Protein AF-A0A4Q6CHC9-F1 (afdb_monomer)

Foldseek 3Di:
DPLQKDKDKDAAFDWPDAFQAQFAKKKAWQAAKKWWWAQDPVRDIGTQDMDGHRDMGPNCCNLVVGTHHTIIGTNHITIIIIHGSVSVVVVCVVPDPVVSVVVVVVSVVVVVVSVVVVVVPPPDVVVVVQVVQQDQDSVVRDTDRPDDPPPPDDPDDD

Solvent-accessible surface area (backbone atoms only — not comparable to full-atom values): 9072 Å² total; per-residue (Å²): 127,87,71,41,58,43,84,47,78,40,52,56,70,37,69,80,48,50,50,65,37,85,55,53,40,27,34,36,29,69,36,45,35,33,40,31,32,38,83,38,99,85,74,50,71,44,78,74,51,75,47,38,58,78,37,75,46,49,54,62,16,40,77,67,74,39,47,27,92,38,25,33,31,23,73,31,56,27,36,27,41,38,35,32,51,68,34,49,54,59,61,48,72,77,52,60,75,67,56,56,56,51,53,52,53,51,53,54,48,54,51,53,52,53,50,50,54,60,74,61,66,77,63,50,77,63,55,51,51,53,57,68,51,48,47,70,41,84,89,77,76,44,75,49,80,75,74,78,80,81,73,90,79,80,84,77,88,130

Radius of gyration: 18.93 Å; Cα contacts (8 Å, |Δi|>4): 245; chains: 1; bounding box: 41×60×43 Å

Structure (mmCIF, N/CA/C/O backbone):
data_AF-A0A4Q6CHC9-F1
#
_entry.id   AF-A0A4Q6CHC9-F1
#
loop_
_atom_site.group_PDB
_atom_site.id
_atom_site.type_symbol
_atom_site.label_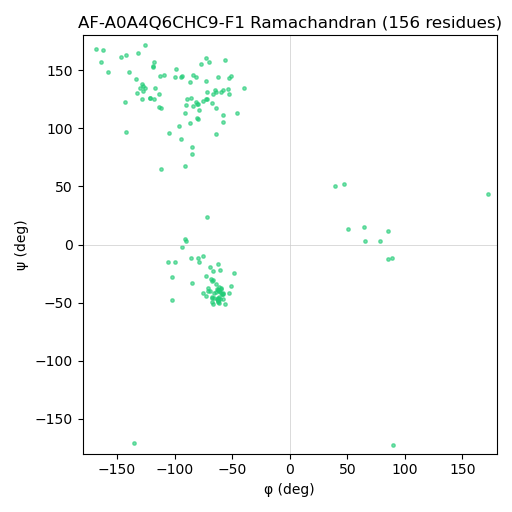atom_id
_atom_site.label_alt_id
_atom_site.label_comp_id
_atom_site.label_asym_id
_atom_site.label_entity_id
_atom_site.label_seq_id
_atom_site.pdbx_PDB_ins_code
_atom_site.Cartn_x
_atom_site.Cartn_y
_atom_site.Cartn_z
_atom_site.occupancy
_atom_site.B_iso_or_equiv
_atom_site.auth_seq_id
_atom_site.auth_comp_id
_atom_site.auth_asym_id
_atom_site.auth_atom_id
_atom_site.pdbx_PDB_model_num
ATOM 1 N N . LYS A 1 1 ? -17.267 13.169 10.136 1.00 43.72 1 LYS A N 1
ATOM 2 C CA . LYS A 1 1 ? -15.836 13.449 9.878 1.00 43.72 1 LYS A CA 1
ATOM 3 C C . LYS A 1 1 ? -15.303 12.239 9.132 1.00 43.72 1 LYS A C 1
ATOM 5 O O . LYS A 1 1 ? -15.496 11.141 9.629 1.00 43.72 1 LYS A O 1
ATOM 10 N N . SER A 1 2 ? -14.813 12.407 7.908 1.00 51.06 2 SER A N 1
ATOM 11 C CA . SER A 1 2 ? -14.253 11.309 7.112 1.00 51.06 2 SER A CA 1
ATOM 12 C C . SER A 1 2 ? -13.014 10.782 7.831 1.00 51.06 2 SER A C 1
ATOM 14 O O . SER A 1 2 ? -12.078 11.543 8.050 1.00 51.06 2 SER A O 1
ATOM 16 N N . ASN A 1 3 ? -13.044 9.519 8.247 1.00 69.88 3 ASN A N 1
ATOM 17 C CA . ASN A 1 3 ? -12.124 8.897 9.208 1.00 69.88 3 ASN A CA 1
ATOM 18 C C . ASN A 1 3 ? -10.701 8.650 8.655 1.00 69.88 3 ASN A C 1
ATOM 20 O O . ASN A 1 3 ? -10.041 7.711 9.076 1.00 69.88 3 ASN A O 1
ATOM 24 N N . GLY A 1 4 ? -10.278 9.410 7.632 1.00 85.75 4 GLY A N 1
ATOM 25 C CA . GLY A 1 4 ? -9.019 9.274 6.884 1.00 85.75 4 GLY A CA 1
ATOM 26 C C . GLY A 1 4 ? -8.702 7.864 6.353 1.00 85.75 4 GLY A C 1
ATOM 27 O O . GLY A 1 4 ? -7.570 7.623 5.930 1.00 85.75 4 GLY A O 1
ATOM 28 N N . ILE A 1 5 ? -9.700 6.976 6.373 1.00 92.94 5 ILE A N 1
ATOM 29 C CA . ILE A 1 5 ? -9.722 5.620 5.838 1.00 92.94 5 ILE A CA 1
ATOM 30 C C . ILE A 1 5 ? -10.801 5.597 4.754 1.00 92.94 5 ILE A C 1
ATOM 32 O O . ILE A 1 5 ? -11.952 5.954 5.016 1.00 92.94 5 ILE A O 1
ATOM 36 N N . GLU A 1 6 ? -10.426 5.185 3.550 1.00 95.06 6 GLU A N 1
ATOM 37 C CA . GLU A 1 6 ? -11.298 5.132 2.376 1.00 95.06 6 GLU A CA 1
ATOM 38 C C . GLU A 1 6 ? -11.225 3.746 1.732 1.00 95.06 6 GLU A C 1
ATOM 40 O O . GLU A 1 6 ? -10.143 3.178 1.608 1.00 95.06 6 GLU A O 1
ATOM 45 N N . LEU A 1 7 ? -12.367 3.196 1.315 1.00 96.75 7 LEU A N 1
ATOM 46 C CA . LEU A 1 7 ? -12.385 1.989 0.490 1.00 96.75 7 LEU A CA 1
ATOM 47 C C . LEU A 1 7 ? -12.139 2.373 -0.963 1.00 96.75 7 LEU A C 1
ATOM 49 O O . LEU A 1 7 ? -12.899 3.153 -1.533 1.00 96.75 7 LEU A O 1
ATOM 53 N N . VAL A 1 8 ? -11.102 1.790 -1.549 1.00 97.88 8 VAL A N 1
ATOM 54 C CA 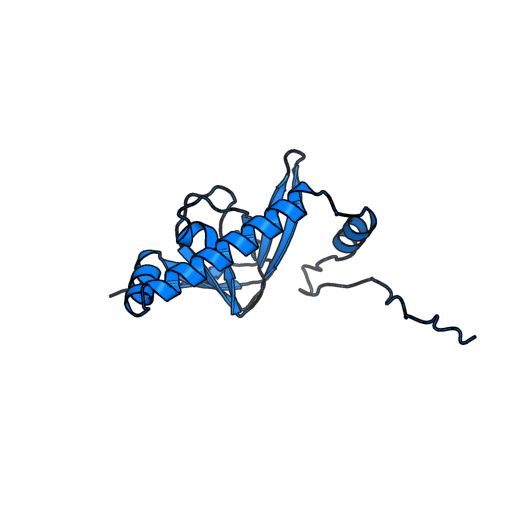. VAL A 1 8 ? -10.722 1.994 -2.944 1.00 97.88 8 VAL A CA 1
ATOM 55 C C . VAL A 1 8 ? -10.781 0.678 -3.708 1.00 97.88 8 VAL A C 1
ATOM 57 O O . VAL A 1 8 ? -10.634 -0.405 -3.132 1.00 97.88 8 VAL A O 1
ATOM 60 N N . TYR A 1 9 ? -11.006 0.800 -5.010 1.00 98.31 9 TYR A N 1
ATOM 61 C CA . TYR A 1 9 ? -11.154 -0.307 -5.940 1.00 98.31 9 TYR A CA 1
ATOM 62 C C . TYR A 1 9 ? -10.181 -0.083 -7.087 1.00 98.31 9 TYR A C 1
ATOM 64 O O . TYR A 1 9 ? -10.071 1.043 -7.570 1.00 98.31 9 TYR A O 1
ATOM 72 N N . PHE A 1 10 ? -9.495 -1.147 -7.483 1.00 98.44 10 PHE A N 1
ATOM 73 C CA . PHE A 1 10 ? -8.610 -1.161 -8.636 1.00 98.44 10 PHE A CA 1
ATOM 74 C C . PHE A 1 10 ? -9.007 -2.322 -9.537 1.00 98.44 10 PHE A C 1
ATOM 76 O O . PHE A 1 10 ? -9.183 -3.444 -9.059 1.00 98.44 10 PHE A O 1
ATOM 83 N N . GLU A 1 11 ? -9.147 -2.061 -10.826 1.00 98.50 11 GLU A N 1
ATOM 84 C CA . GLU A 1 11 ? -9.299 -3.109 -11.828 1.00 98.50 11 GLU A CA 1
ATOM 85 C C . GLU A 1 11 ? -7.965 -3.832 -12.058 1.00 98.50 11 GLU A C 1
ATOM 87 O O . GLU A 1 11 ? -6.885 -3.316 -11.747 1.00 98.50 11 GLU A O 1
ATOM 92 N N . SER A 1 12 ? -8.019 -5.041 -12.624 1.00 98.00 12 SER A N 1
ATOM 93 C CA . SER A 1 12 ? -6.788 -5.745 -13.000 1.00 98.00 12 SER A CA 1
ATOM 94 C C . SER A 1 12 ? -5.963 -4.899 -13.979 1.00 98.00 12 SER A C 1
ATOM 96 O O . SER A 1 12 ? -6.482 -4.342 -14.947 1.00 98.00 12 SER A O 1
ATOM 98 N N . GLY A 1 13 ? -4.664 -4.789 -13.710 1.00 96.31 13 GLY A N 1
ATOM 99 C CA . GLY A 1 13 ? -3.716 -3.969 -14.455 1.00 96.31 13 GLY A CA 1
ATOM 100 C C . GLY A 1 13 ? -3.583 -2.526 -13.961 1.00 96.31 13 GLY A C 1
ATOM 101 O O . GLY A 1 13 ? -2.627 -1.859 -14.367 1.00 96.31 13 GLY A O 1
ATOM 102 N N . GLU A 1 14 ? -4.465 -2.037 -13.082 1.00 98.31 14 GLU A N 1
ATOM 103 C CA . GLU A 1 14 ? -4.357 -0.678 -12.545 1.00 98.31 14 GLU A CA 1
ATOM 104 C C . GLU A 1 14 ? -3.211 -0.538 -11.539 1.00 98.31 14 GLU A C 1
ATOM 106 O O . GLU A 1 14 ? -2.930 -1.418 -10.721 1.00 98.31 14 GLU A O 1
ATOM 111 N N . VAL A 1 15 ? -2.522 0.600 -11.607 1.00 97.75 15 VAL A N 1
ATOM 112 C CA . VAL A 1 15 ? -1.399 0.914 -10.722 1.00 97.75 15 VAL A CA 1
ATOM 113 C C . VAL A 1 15 ? -1.920 1.617 -9.475 1.00 97.75 15 VAL A C 1
ATOM 115 O O . VAL A 1 15 ? -2.587 2.645 -9.564 1.00 97.75 15 VAL A O 1
ATOM 118 N N . LEU A 1 16 ? -1.580 1.075 -8.305 1.00 97.44 16 LEU A N 1
ATOM 119 C CA . LEU A 1 16 ? -1.930 1.660 -7.012 1.00 97.44 16 LEU A CA 1
ATOM 120 C C . LEU A 1 16 ? -1.052 2.880 -6.710 1.00 97.44 16 LEU A C 1
ATOM 122 O O . LEU A 1 16 ? -1.535 3.878 -6.179 1.00 97.44 16 LEU A O 1
ATOM 126 N N . PHE A 1 17 ? 0.244 2.769 -7.008 1.00 97.00 17 PHE A N 1
ATOM 127 C CA . PHE A 1 17 ? 1.233 3.843 -6.918 1.00 97.00 17 PHE A CA 1
ATOM 128 C C . PHE A 1 17 ? 2.497 3.475 -7.695 1.00 97.00 17 PHE A C 1
ATOM 130 O O . PHE A 1 17 ? 2.808 2.293 -7.888 1.00 97.00 17 PHE A O 1
ATOM 137 N N . HIS A 1 18 ? 3.253 4.495 -8.086 1.00 95.88 18 HIS A N 1
ATOM 138 C CA . HIS A 1 18 ? 4.516 4.329 -8.802 1.00 95.88 18 HIS A CA 1
ATOM 139 C C . HIS A 1 18 ? 5.726 4.435 -7.874 1.00 95.88 18 HIS A C 1
ATOM 141 O O . HIS A 1 18 ? 5.700 5.158 -6.878 1.00 95.88 18 HIS A O 1
ATOM 147 N N . GLU A 1 19 ? 6.815 3.747 -8.223 1.00 93.81 19 GLU A N 1
ATOM 148 C CA . GLU A 1 19 ? 8.122 3.985 -7.610 1.00 93.81 19 GLU A CA 1
ATOM 149 C C . GLU A 1 19 ? 8.494 5.477 -7.687 1.00 93.81 19 GLU A C 1
ATOM 151 O O . GLU A 1 19 ? 8.204 6.157 -8.671 1.00 93.81 19 GLU A O 1
ATOM 156 N N . ASN A 1 20 ? 9.150 5.986 -6.641 1.00 93.12 20 ASN A N 1
ATOM 157 C CA . ASN A 1 20 ? 9.550 7.387 -6.471 1.00 93.12 20 ASN A CA 1
ATOM 158 C C . ASN A 1 20 ? 8.400 8.400 -6.343 1.00 93.12 20 ASN A C 1
ATOM 160 O O . ASN A 1 20 ? 8.663 9.593 -6.204 1.00 93.12 20 ASN A O 1
ATOM 164 N N . GLU A 1 21 ? 7.139 7.962 -6.328 1.00 94.31 21 GLU A N 1
ATOM 165 C CA . GLU A 1 21 ? 6.011 8.847 -6.046 1.00 94.31 21 GLU A CA 1
ATOM 166 C C . GLU A 1 21 ? 6.092 9.388 -4.604 1.00 94.31 21 GLU A C 1
ATOM 168 O O . GLU A 1 21 ? 6.288 8.634 -3.642 1.00 94.31 21 GLU A O 1
ATOM 173 N N . GLU A 1 22 ? 5.931 10.703 -4.436 1.00 92.31 22 GLU A N 1
ATOM 174 C CA . GLU A 1 22 ? 5.872 11.358 -3.124 1.00 92.31 22 GLU A CA 1
ATOM 175 C C . GLU A 1 22 ? 4.447 11.313 -2.571 1.00 92.31 22 GLU A C 1
ATOM 177 O O . GLU A 1 22 ? 3.653 12.243 -2.721 1.00 92.31 22 GLU A O 1
ATOM 182 N N . SER A 1 23 ? 4.106 10.190 -1.943 1.00 87.56 23 SER A N 1
ATOM 183 C CA . SER A 1 23 ? 2.747 9.920 -1.488 1.00 87.56 23 SER A CA 1
ATOM 184 C C . SER A 1 23 ? 2.744 9.179 -0.156 1.00 87.56 23 SER A C 1
ATOM 186 O O . SER A 1 23 ? 3.306 8.090 -0.026 1.00 87.56 23 SER A O 1
ATOM 188 N N . TYR A 1 24 ? 2.090 9.771 0.847 1.00 88.38 24 TYR A N 1
ATOM 189 C CA . TYR A 1 24 ? 2.168 9.343 2.250 1.00 88.38 24 TYR A CA 1
ATOM 190 C C . TYR A 1 24 ? 0.838 8.757 2.735 1.00 88.38 24 TYR A C 1
ATOM 192 O O . TYR A 1 24 ? 0.141 9.295 3.592 1.00 88.38 24 TYR A O 1
ATOM 200 N N . HIS A 1 25 ? 0.465 7.637 2.132 1.00 93.62 25 HIS A N 1
ATOM 201 C CA . HIS A 1 25 ? -0.640 6.785 2.562 1.00 93.62 25 HIS A CA 1
ATOM 202 C C . HIS A 1 25 ? -0.238 5.327 2.353 1.00 93.62 25 HIS A C 1
ATOM 204 O O . HIS A 1 25 ? 0.692 5.046 1.596 1.00 93.62 25 HIS A O 1
ATOM 210 N N . PHE A 1 26 ? -0.936 4.390 2.973 1.00 94.75 26 PHE A N 1
ATOM 211 C CA . PHE A 1 26 ? -0.728 2.968 2.708 1.00 94.75 26 PHE A CA 1
ATOM 212 C C . PHE A 1 26 ? -2.059 2.272 2.467 1.00 94.75 26 PHE A C 1
ATOM 214 O O . PHE A 1 26 ? -3.126 2.825 2.747 1.00 94.75 26 PHE A O 1
ATOM 221 N N . PHE A 1 27 ? -1.981 1.073 1.911 1.00 97.06 27 PHE A N 1
ATOM 222 C CA . PHE A 1 27 ? -3.134 0.236 1.634 1.00 97.06 27 PHE A CA 1
ATOM 223 C C . PHE A 1 27 ? -3.100 -0.999 2.518 1.00 97.06 27 PHE A C 1
ATOM 225 O O . PHE A 1 27 ? -2.025 -1.531 2.780 1.00 97.06 27 PHE A O 1
ATOM 232 N N . VAL A 1 28 ? -4.270 -1.470 2.935 1.00 96.88 28 VAL A N 1
ATOM 233 C CA . VAL A 1 28 ? -4.467 -2.833 3.435 1.00 96.88 28 VAL A CA 1
ATOM 234 C C . VAL A 1 28 ? -5.362 -3.550 2.440 1.00 96.88 28 VAL A C 1
ATOM 236 O O . VAL A 1 28 ? -6.492 -3.113 2.201 1.00 96.88 28 VAL A O 1
ATOM 239 N N . ILE A 1 29 ? -4.846 -4.620 1.841 1.00 97.69 29 ILE A N 1
ATOM 240 C CA . ILE A 1 29 ? -5.574 -5.401 0.842 1.00 97.69 29 ILE A CA 1
ATOM 241 C C . ILE A 1 29 ? -6.677 -6.189 1.546 1.00 97.69 29 ILE A C 1
ATOM 243 O O . ILE A 1 29 ? -6.416 -6.920 2.499 1.00 97.69 29 ILE A O 1
ATOM 247 N N . GLN A 1 30 ? -7.914 -6.016 1.090 1.00 97.88 30 GLN A N 1
ATOM 248 C CA . GLN A 1 30 ? -9.087 -6.742 1.585 1.00 97.88 30 GLN A CA 1
ATOM 249 C C . GLN A 1 30 ? -9.501 -7.864 0.637 1.00 97.88 30 GLN A C 1
ATOM 251 O O . GLN A 1 30 ? -10.106 -8.832 1.071 1.00 97.88 30 GLN A O 1
ATOM 256 N N . GLU A 1 31 ? -9.206 -7.720 -0.653 1.00 97.44 31 GLU A N 1
ATOM 257 C CA . GLU A 1 31 ? -9.518 -8.710 -1.679 1.00 97.44 31 GLU A CA 1
ATOM 258 C C . GLU A 1 31 ? -8.587 -8.495 -2.876 1.00 97.44 31 GLU A C 1
ATOM 260 O O . GLU A 1 31 ? -8.211 -7.355 -3.170 1.00 97.44 31 GLU A O 1
ATOM 265 N N . GLY A 1 32 ? -8.248 -9.576 -3.576 1.00 96.88 32 GLY A N 1
ATOM 266 C CA . GLY A 1 32 ? -7.408 -9.546 -4.770 1.00 96.88 32 GLY A CA 1
ATOM 267 C C . GLY A 1 32 ? -5.910 -9.679 -4.494 1.00 96.88 32 GLY A C 1
ATOM 268 O O . GLY A 1 32 ? -5.479 -9.982 -3.380 1.00 96.88 32 GLY A O 1
ATOM 269 N N . SER A 1 33 ? -5.114 -9.497 -5.546 1.00 96.00 33 SER A N 1
ATOM 270 C CA . SER A 1 33 ? -3.656 -9.612 -5.521 1.00 96.00 33 SER A CA 1
ATOM 271 C C . SER A 1 33 ? -2.985 -8.441 -6.234 1.00 96.00 33 SER A C 1
ATOM 273 O O . SER A 1 33 ? -3.457 -7.954 -7.265 1.00 96.00 33 SER A O 1
ATOM 275 N N . VAL A 1 34 ? -1.857 -8.006 -5.678 1.00 97.31 34 VAL A N 1
ATOM 276 C CA . VAL A 1 34 ? -1.054 -6.881 -6.161 1.00 97.31 34 VAL A CA 1
ATOM 277 C C . VAL A 1 34 ? 0.386 -7.344 -6.315 1.00 97.31 34 VAL A C 1
ATOM 279 O O . VAL A 1 34 ? 0.991 -7.833 -5.361 1.00 97.31 34 VAL A O 1
ATOM 282 N N . GLU A 1 35 ? 0.955 -7.167 -7.499 1.00 96.06 35 GLU A N 1
ATOM 283 C CA . GLU A 1 35 ? 2.390 -7.336 -7.700 1.00 96.06 35 GLU A CA 1
ATOM 284 C C . GLU A 1 35 ? 3.137 -6.053 -7.325 1.00 96.06 35 GLU A C 1
ATOM 286 O O . GLU A 1 35 ? 2.658 -4.935 -7.543 1.00 96.06 35 GLU A O 1
ATOM 291 N N . VAL A 1 36 ? 4.340 -6.216 -6.783 1.00 93.94 36 VAL A N 1
ATOM 292 C CA . VAL A 1 36 ? 5.254 -5.123 -6.459 1.00 93.94 36 VAL A CA 1
ATOM 293 C C . VAL A 1 36 ? 6.553 -5.344 -7.219 1.00 93.94 36 VAL A C 1
ATOM 295 O O . VAL A 1 36 ? 7.169 -6.406 -7.107 1.00 93.94 36 VAL A O 1
ATOM 298 N N . PHE A 1 37 ? 6.991 -4.345 -7.978 1.00 90.44 37 PHE A N 1
ATOM 299 C CA . PHE A 1 37 ? 8.182 -4.434 -8.823 1.00 90.44 37 PHE A CA 1
ATOM 300 C C . PHE A 1 37 ? 8.920 -3.096 -8.913 1.00 90.44 37 PHE A C 1
ATOM 302 O O . PHE A 1 37 ? 8.360 -2.036 -8.636 1.00 90.44 37 PHE A O 1
ATOM 309 N N . LYS A 1 38 ? 10.190 -3.149 -9.315 1.00 89.12 38 LYS A N 1
ATOM 310 C CA . LYS A 1 38 ? 10.960 -1.971 -9.743 1.00 89.12 38 LYS A CA 1
ATOM 311 C C . LYS A 1 38 ? 11.190 -2.026 -11.241 1.00 89.12 38 LYS A C 1
ATOM 313 O O . LYS A 1 38 ? 11.400 -3.111 -11.788 1.00 89.12 38 LYS A O 1
ATOM 318 N N . ASP A 1 39 ? 11.207 -0.871 -11.883 1.00 81.88 39 ASP A N 1
ATOM 319 C CA . ASP A 1 39 ? 11.640 -0.771 -13.272 1.00 81.88 39 ASP A CA 1
ATOM 320 C C . ASP A 1 39 ? 13.179 -0.741 -13.309 1.00 81.88 39 ASP A C 1
ATOM 322 O O . ASP A 1 39 ? 13.815 0.085 -12.653 1.00 81.88 39 ASP A O 1
ATOM 326 N N . GLY A 1 40 ? 13.795 -1.702 -14.004 1.00 77.44 40 GLY A N 1
ATOM 327 C CA . GLY A 1 40 ? 15.243 -1.745 -14.206 1.00 77.44 40 GLY A CA 1
ATOM 328 C C . GLY A 1 40 ? 15.710 -0.747 -15.267 1.00 77.44 40 GLY A C 1
ATOM 329 O O . GLY A 1 40 ? 14.961 -0.395 -16.178 1.00 77.44 40 GLY A O 1
ATOM 330 N N . ASP A 1 41 ? 16.977 -0.329 -15.186 1.00 75.44 41 ASP A N 1
ATOM 331 C CA . ASP A 1 41 ? 17.589 0.625 -16.131 1.00 75.44 41 ASP A CA 1
ATOM 332 C C . ASP A 1 41 ? 17.604 0.118 -17.590 1.00 75.44 41 ASP A C 1
ATOM 334 O O . ASP A 1 41 ? 17.710 0.901 -18.532 1.00 75.44 41 ASP A O 1
ATOM 338 N N . ASP A 1 42 ? 17.507 -1.198 -17.786 1.00 77.56 42 ASP A N 1
ATOM 339 C CA . ASP A 1 42 ? 17.447 -1.887 -19.078 1.00 77.56 42 ASP A CA 1
ATOM 340 C C . ASP A 1 42 ? 16.010 -2.092 -19.597 1.00 77.56 42 ASP A C 1
ATOM 342 O O . ASP A 1 42 ? 15.810 -2.725 -20.635 1.00 77.56 42 ASP A O 1
ATOM 346 N N . GLY A 1 43 ? 15.006 -1.561 -18.890 1.00 74.56 43 GLY A N 1
ATOM 347 C CA . GLY A 1 43 ? 13.589 -1.757 -19.192 1.00 74.56 43 GLY A CA 1
ATOM 348 C C . GLY A 1 43 ? 13.039 -3.111 -18.734 1.00 74.56 43 GLY A C 1
ATOM 349 O O . GLY A 1 43 ? 11.864 -3.397 -18.969 1.00 74.56 43 GLY A O 1
ATOM 350 N N . VAL A 1 44 ? 13.850 -3.945 -18.071 1.00 80.56 44 VAL A N 1
ATOM 351 C CA . VAL A 1 44 ? 13.396 -5.211 -17.489 1.00 80.56 44 VAL A CA 1
ATOM 352 C C . VAL A 1 44 ? 12.826 -4.942 -16.100 1.00 80.56 44 VAL A C 1
ATOM 354 O O . VAL A 1 44 ? 13.483 -4.362 -15.234 1.00 80.56 44 VAL A O 1
ATOM 357 N N . ARG A 1 45 ? 11.591 -5.389 -15.858 1.00 84.12 45 ARG A N 1
ATOM 358 C CA . ARG A 1 45 ? 10.977 -5.304 -14.529 1.00 84.12 45 ARG A CA 1
ATOM 359 C C . ARG A 1 45 ? 11.634 -6.298 -13.588 1.00 84.12 45 ARG A C 1
ATOM 361 O O . ARG A 1 45 ? 11.755 -7.479 -13.906 1.00 84.12 45 ARG A O 1
ATOM 368 N N . LEU A 1 46 ? 12.016 -5.823 -12.410 1.00 84.31 46 LEU A N 1
ATOM 369 C CA . LEU A 1 46 ? 12.476 -6.665 -11.319 1.00 84.31 46 LEU A CA 1
ATOM 370 C C . LEU A 1 46 ? 11.294 -6.938 -10.376 1.00 84.31 46 LEU A C 1
ATOM 372 O O . LEU A 1 46 ? 10.953 -6.048 -9.586 1.00 84.31 46 LEU A O 1
ATOM 376 N N . PRO A 1 47 ? 10.667 -8.129 -10.432 1.00 85.25 47 PRO A N 1
ATOM 377 C CA . PRO A 1 47 ? 9.616 -8.486 -9.488 1.00 85.25 47 PRO A CA 1
ATOM 378 C C . PRO A 1 47 ? 10.204 -8.572 -8.078 1.00 85.25 47 PRO A C 1
ATOM 380 O O . PRO A 1 47 ? 11.271 -9.154 -7.872 1.00 85.25 47 PRO A O 1
ATOM 383 N N . LEU A 1 48 ? 9.522 -7.961 -7.108 1.00 84.69 48 LEU A N 1
ATOM 384 C CA . LEU A 1 48 ? 9.913 -8.007 -5.699 1.00 84.69 48 LEU A CA 1
ATOM 385 C C . LEU A 1 48 ? 9.060 -9.000 -4.918 1.00 84.69 48 LEU A C 1
ATOM 387 O O . LEU A 1 48 ? 9.599 -9.781 -4.142 1.00 84.69 48 LEU A O 1
ATOM 391 N N . THR A 1 49 ? 7.738 -8.940 -5.090 1.00 88.62 49 THR A N 1
ATOM 392 C CA . THR A 1 49 ? 6.788 -9.830 -4.415 1.00 88.62 49 THR A CA 1
ATOM 393 C C . THR A 1 49 ? 5.391 -9.706 -5.030 1.00 88.62 49 THR A C 1
ATOM 395 O O . THR A 1 49 ? 5.110 -8.757 -5.763 1.00 88.62 49 THR A O 1
ATOM 398 N N . VAL A 1 50 ? 4.503 -10.629 -4.672 1.00 92.00 50 VAL A N 1
ATOM 399 C CA . VAL A 1 50 ? 3.052 -10.499 -4.830 1.00 92.00 50 VAL A CA 1
ATOM 400 C C . VAL A 1 50 ? 2.436 -10.525 -3.439 1.00 92.00 50 VAL A C 1
ATOM 402 O O . VAL A 1 50 ? 2.808 -11.350 -2.605 1.00 92.00 50 VAL A O 1
ATOM 405 N N . VAL A 1 51 ? 1.508 -9.612 -3.175 1.00 91.69 51 VAL A N 1
ATOM 406 C CA . VAL A 1 51 ? 0.765 -9.564 -1.915 1.00 91.69 51 VAL A CA 1
ATOM 407 C C . VAL A 1 51 ? -0.726 -9.740 -2.158 1.00 91.69 51 VAL A C 1
ATOM 409 O O . VAL A 1 51 ? -1.245 -9.380 -3.214 1.00 91.69 51 VAL A O 1
ATOM 412 N N . SER A 1 52 ? -1.412 -10.267 -1.153 1.00 93.69 52 SER A N 1
ATOM 413 C CA . SER A 1 52 ? -2.842 -10.571 -1.181 1.00 93.69 52 SER A CA 1
ATOM 414 C C . SER A 1 52 ? -3.519 -10.114 0.115 1.00 93.69 52 SER A C 1
ATOM 416 O O . SER A 1 52 ? -2.923 -9.380 0.913 1.00 93.69 52 SER A O 1
ATOM 418 N N . GLU A 1 53 ? -4.782 -10.499 0.300 1.00 94.19 53 GLU A N 1
ATOM 419 C CA . GLU A 1 53 ? -5.618 -10.159 1.454 1.00 94.19 53 GLU A CA 1
ATOM 420 C C . GLU A 1 53 ? -4.865 -10.192 2.799 1.00 94.19 53 GLU A C 1
ATOM 422 O O . GLU A 1 53 ? -4.094 -11.102 3.102 1.00 94.19 53 GLU A O 1
ATOM 427 N N . GLY A 1 54 ? -5.082 -9.157 3.613 1.00 91.25 54 GLY A N 1
ATOM 428 C CA . GLY A 1 54 ? -4.445 -8.967 4.917 1.00 91.25 54 GLY A CA 1
ATOM 429 C C . GLY A 1 54 ? -3.077 -8.281 4.863 1.00 91.25 54 GLY A C 1
ATOM 430 O O . GLY A 1 54 ? -2.582 -7.833 5.898 1.00 91.25 54 GLY A O 1
ATOM 431 N N . SER A 1 55 ? -2.477 -8.141 3.679 1.00 92.88 55 SER A N 1
ATOM 432 C CA . SER A 1 55 ? -1.174 -7.489 3.521 1.00 92.88 55 SER A CA 1
ATOM 433 C C . SER A 1 55 ? -1.286 -5.965 3.490 1.00 92.88 55 SER A C 1
ATOM 435 O O . SER A 1 55 ? -2.224 -5.405 2.916 1.00 92.88 55 SER A O 1
ATOM 437 N N . ALA A 1 56 ? -0.288 -5.289 4.066 1.00 92.81 56 ALA A N 1
ATOM 438 C CA . ALA A 1 56 ? -0.109 -3.847 3.933 1.00 92.81 56 ALA A CA 1
ATOM 439 C C . ALA A 1 56 ? 0.849 -3.514 2.776 1.00 92.81 56 ALA A C 1
ATOM 441 O O . ALA A 1 56 ? 1.813 -4.241 2.542 1.00 92.81 56 ALA A O 1
ATOM 442 N N . LEU A 1 57 ? 0.591 -2.408 2.075 1.00 93.75 57 LEU A N 1
ATOM 443 C CA . LEU A 1 57 ? 1.449 -1.885 1.011 1.00 93.75 57 LEU A CA 1
ATOM 444 C C . LEU A 1 57 ? 1.696 -0.390 1.156 1.00 93.75 57 LEU A C 1
ATOM 446 O O . LEU A 1 57 ? 0.757 0.406 1.230 1.00 93.75 57 LEU A O 1
ATOM 450 N N . GLY A 1 58 ? 2.968 -0.001 1.081 1.00 90.81 58 GLY A N 1
ATOM 451 C CA . GLY A 1 58 ? 3.377 1.402 1.083 1.00 90.81 58 GLY A CA 1
ATOM 452 C C . GLY A 1 58 ? 3.533 1.999 2.485 1.00 90.81 58 GLY A C 1
ATOM 453 O O . GLY A 1 58 ? 3.70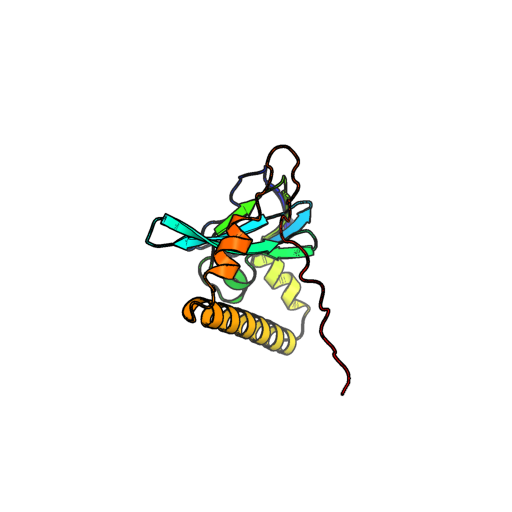0 3.211 2.626 1.00 90.81 58 GLY A O 1
ATOM 454 N N . GLU A 1 59 ? 3.519 1.153 3.512 1.00 89.81 59 GLU A N 1
ATOM 455 C CA . GLU A 1 59 ? 3.735 1.488 4.916 1.00 89.81 59 GLU A CA 1
ATOM 456 C C . GLU A 1 59 ? 5.113 2.109 5.151 1.00 89.81 59 GLU A C 1
ATOM 458 O O . GLU A 1 59 ? 5.234 3.067 5.911 1.00 89.81 59 GLU A O 1
ATOM 463 N N . PHE A 1 60 ? 6.141 1.634 4.441 1.00 86.50 60 PHE A N 1
ATOM 464 C CA . PHE A 1 60 ? 7.494 2.172 4.560 1.00 86.50 60 PHE A CA 1
ATOM 465 C C . PHE A 1 60 ? 7.580 3.642 4.159 1.00 86.50 60 PHE A C 1
ATOM 467 O O . PHE A 1 60 ? 8.104 4.461 4.912 1.00 86.50 60 PHE A O 1
ATOM 474 N N . ALA A 1 61 ? 7.037 3.980 2.986 1.00 87.69 61 ALA A N 1
ATOM 475 C CA . ALA A 1 61 ? 7.032 5.347 2.471 1.00 87.69 61 ALA A CA 1
ATOM 476 C C . ALA A 1 61 ? 6.336 6.301 3.453 1.00 87.69 61 ALA A C 1
ATOM 478 O O . ALA A 1 61 ? 6.848 7.382 3.746 1.00 87.69 61 ALA A O 1
ATOM 479 N N . MET A 1 62 ? 5.216 5.862 4.036 1.00 88.75 62 MET A N 1
ATOM 480 C CA . MET A 1 62 ? 4.487 6.627 5.044 1.00 88.75 62 MET A CA 1
ATOM 481 C C . MET A 1 62 ? 5.286 6.790 6.351 1.00 88.75 62 MET A C 1
ATOM 483 O O . MET A 1 62 ? 5.432 7.908 6.838 1.00 88.75 62 MET A O 1
ATOM 487 N N . ILE A 1 63 ? 5.813 5.704 6.926 1.00 85.44 63 ILE A N 1
ATOM 488 C CA . ILE A 1 63 ? 6.455 5.719 8.256 1.00 85.44 63 ILE A CA 1
ATOM 489 C C . ILE A 1 63 ? 7.800 6.447 8.226 1.00 85.44 63 ILE A C 1
ATOM 491 O O . ILE A 1 63 ? 8.144 7.174 9.162 1.00 85.44 63 ILE A O 1
ATOM 495 N N . ASN A 1 64 ? 8.553 6.285 7.141 1.00 84.75 64 ASN A N 1
ATOM 496 C CA . ASN A 1 64 ? 9.879 6.872 7.003 1.00 84.75 64 ASN A CA 1
ATOM 497 C C . ASN A 1 64 ? 9.863 8.228 6.288 1.00 84.75 64 ASN A C 1
ATOM 499 O O . ASN A 1 64 ? 10.923 8.843 6.179 1.00 84.75 64 ASN A O 1
ATOM 503 N N . ARG A 1 65 ? 8.691 8.699 5.831 1.00 86.69 65 ARG A N 1
ATOM 504 C CA . ARG A 1 65 ? 8.536 9.899 4.990 1.00 86.69 65 ARG A CA 1
ATOM 505 C C . ARG A 1 65 ? 9.528 9.906 3.829 1.00 86.69 65 ARG A C 1
ATOM 507 O O . ARG A 1 65 ? 10.292 10.848 3.635 1.00 86.69 65 ARG A O 1
ATOM 514 N N . ALA A 1 66 ? 9.524 8.802 3.096 1.00 89.19 66 ALA A N 1
ATOM 515 C CA . ALA A 1 66 ? 10.355 8.585 1.925 1.00 89.19 66 ALA A CA 1
ATOM 516 C C . ALA A 1 66 ? 9.464 8.383 0.688 1.00 89.19 66 ALA A C 1
ATOM 518 O O . ALA A 1 66 ? 8.315 7.962 0.842 1.00 89.19 66 ALA A O 1
ATOM 519 N N . PRO A 1 67 ? 9.976 8.632 -0.531 1.00 92.75 67 PRO A N 1
ATOM 520 C CA . PRO A 1 67 ? 9.279 8.252 -1.757 1.00 92.75 67 PRO A CA 1
ATOM 521 C C . PRO A 1 67 ? 8.952 6.752 -1.793 1.00 92.75 67 PRO A C 1
ATOM 523 O O . PRO A 1 67 ? 9.602 5.945 -1.116 1.00 92.75 67 PRO A O 1
ATOM 526 N N . ARG A 1 68 ? 7.963 6.357 -2.606 1.00 93.75 68 ARG A N 1
ATOM 527 C CA . ARG A 1 68 ? 7.640 4.939 -2.834 1.00 93.75 68 ARG A CA 1
ATOM 528 C C . ARG A 1 68 ? 8.883 4.162 -3.263 1.00 93.75 68 ARG A C 1
ATOM 530 O O . ARG A 1 68 ? 9.575 4.544 -4.201 1.00 93.75 68 ARG A O 1
ATOM 537 N N . SER A 1 69 ? 9.143 3.044 -2.592 1.00 90.12 69 SER A N 1
ATOM 538 C CA . SER A 1 69 ? 10.322 2.215 -2.848 1.00 90.12 69 SER A CA 1
ATOM 539 C C . SER A 1 69 ? 10.189 1.325 -4.084 1.00 90.12 69 SER A C 1
ATOM 541 O O . SER A 1 69 ? 11.200 0.779 -4.514 1.00 90.12 69 SER A O 1
ATOM 543 N N . ALA A 1 70 ? 8.981 1.145 -4.618 1.00 91.88 70 ALA A N 1
ATOM 544 C CA . ALA A 1 70 ? 8.662 0.301 -5.766 1.00 91.88 70 ALA A CA 1
ATOM 545 C C . ALA A 1 70 ? 7.290 0.695 -6.342 1.00 91.88 70 ALA A C 1
ATOM 547 O O . ALA A 1 70 ? 6.526 1.410 -5.688 1.00 91.88 70 ALA A O 1
ATOM 548 N N . THR A 1 71 ? 6.980 0.200 -7.537 1.00 95.06 71 THR A N 1
ATOM 549 C CA . THR A 1 71 ? 5.660 0.301 -8.167 1.00 95.06 71 THR A CA 1
ATOM 550 C C . THR A 1 71 ? 4.782 -0.858 -7.695 1.00 95.06 71 THR A C 1
ATOM 552 O O . THR A 1 71 ? 5.261 -1.987 -7.580 1.00 95.06 71 THR A O 1
ATOM 555 N N . ALA A 1 72 ? 3.501 -0.593 -7.436 1.00 97.12 72 ALA A N 1
ATOM 556 C CA . ALA A 1 72 ? 2.513 -1.609 -7.072 1.00 97.12 72 ALA A CA 1
ATOM 557 C C . ALA A 1 72 ? 1.356 -1.619 -8.077 1.00 97.12 72 ALA A C 1
ATOM 559 O O . ALA A 1 72 ? 0.734 -0.582 -8.310 1.00 97.12 72 ALA A O 1
ATOM 560 N N . ARG A 1 73 ? 1.053 -2.782 -8.660 1.00 98.00 73 ARG A N 1
ATOM 561 C CA . ARG A 1 73 ? 0.022 -2.948 -9.695 1.00 98.00 73 ARG A CA 1
ATOM 562 C C . ARG A 1 73 ? -0.920 -4.096 -9.353 1.00 98.00 73 ARG A C 1
ATOM 564 O O . ARG A 1 73 ? -0.479 -5.168 -8.952 1.00 98.00 73 ARG A O 1
ATOM 571 N N . ALA A 1 74 ? -2.216 -3.875 -9.507 1.00 98.31 74 ALA A N 1
ATOM 572 C CA . ALA A 1 74 ? -3.221 -4.912 -9.352 1.00 98.31 74 ALA A CA 1
ATOM 573 C C . ALA A 1 74 ? -3.064 -5.962 -10.467 1.00 98.31 74 ALA A C 1
ATOM 575 O O . ALA A 1 74 ? -2.980 -5.607 -11.641 1.00 98.31 74 ALA A O 1
ATOM 576 N N . ILE A 1 75 ? -3.017 -7.247 -10.111 1.00 97.06 75 ILE A N 1
ATOM 577 C CA . ILE A 1 75 ? -2.999 -8.365 -11.081 1.00 97.06 75 ILE A CA 1
ATOM 578 C C . ILE A 1 75 ? -4.351 -9.091 -11.148 1.00 97.06 75 ILE A C 1
ATOM 580 O O . ILE A 1 75 ? -4.652 -9.794 -12.107 1.00 97.06 75 ILE A O 1
ATOM 584 N N . THR A 1 76 ? -5.210 -8.847 -10.162 1.00 97.31 76 THR A N 1
ATOM 585 C CA . THR A 1 76 ? -6.646 -9.154 -10.171 1.00 97.31 76 THR A CA 1
ATOM 586 C C . THR A 1 76 ? -7.411 -7.867 -9.850 1.00 97.31 76 THR A C 1
ATOM 588 O O . THR A 1 76 ? -6.780 -6.901 -9.424 1.00 97.31 76 THR A O 1
ATOM 591 N N . PRO A 1 77 ? -8.750 -7.821 -9.957 1.00 98.25 77 PRO A N 1
ATOM 592 C CA . PRO A 1 77 ? -9.514 -6.781 -9.277 1.00 98.25 77 PRO A CA 1
ATOM 593 C C . PRO A 1 77 ? -9.153 -6.762 -7.786 1.00 98.25 77 PRO A C 1
ATOM 595 O O . PRO A 1 77 ? -9.042 -7.822 -7.161 1.00 98.25 77 PRO A O 1
ATOM 598 N N . VAL A 1 78 ? -8.916 -5.573 -7.237 1.00 98.62 78 VAL A N 1
ATOM 599 C CA . VAL A 1 78 ? -8.436 -5.371 -5.867 1.00 98.62 78 VAL A CA 1
ATOM 600 C C . VAL A 1 78 ? -9.365 -4.433 -5.122 1.00 98.62 78 VAL A C 1
ATOM 602 O O . VAL A 1 78 ? -9.732 -3.361 -5.606 1.00 98.62 78 VAL A O 1
ATOM 605 N N . ARG A 1 79 ? -9.687 -4.819 -3.888 1.00 98.50 79 ARG A N 1
ATOM 606 C CA . ARG A 1 79 ? -10.347 -3.960 -2.904 1.00 98.50 79 ARG A CA 1
ATOM 607 C C . ARG A 1 79 ? -9.379 -3.702 -1.774 1.00 98.50 79 ARG A C 1
ATOM 609 O O . ARG A 1 79 ? -8.810 -4.639 -1.213 1.00 98.50 79 ARG A O 1
ATOM 616 N N . ALA A 1 80 ? -9.198 -2.438 -1.424 1.00 98.12 80 ALA A N 1
ATOM 617 C CA . ALA A 1 80 ? -8.272 -2.061 -0.371 1.00 98.12 80 ALA A CA 1
ATOM 618 C C . ALA A 1 80 ? -8.837 -0.950 0.509 1.00 98.12 80 ALA A C 1
ATOM 620 O O . ALA A 1 80 ? -9.565 -0.068 0.053 1.00 98.12 80 ALA A O 1
ATOM 621 N N . ALA A 1 81 ? -8.448 -0.968 1.780 1.00 97.38 81 ALA A N 1
ATOM 622 C CA . ALA A 1 81 ? -8.568 0.201 2.634 1.00 97.38 81 ALA A CA 1
ATOM 623 C C . ALA A 1 81 ? -7.340 1.086 2.403 1.00 97.38 81 ALA A C 1
ATOM 625 O O . ALA A 1 81 ? -6.217 0.649 2.638 1.00 97.38 81 ALA A O 1
ATOM 626 N N . LYS A 1 82 ? -7.546 2.320 1.950 1.00 96.38 82 LYS A N 1
ATOM 627 C CA . LYS A 1 82 ? -6.531 3.368 1.855 1.00 96.38 82 LYS A CA 1
ATOM 628 C C . LYS A 1 82 ? -6.518 4.161 3.153 1.00 96.38 82 LYS A C 1
ATOM 630 O O . LYS A 1 82 ? -7.523 4.771 3.511 1.00 96.38 82 LYS A O 1
ATOM 635 N N . ILE A 1 83 ? -5.383 4.179 3.839 1.00 94.81 83 ILE A N 1
ATOM 636 C CA . ILE A 1 83 ? -5.205 4.867 5.117 1.00 94.81 83 ILE A CA 1
ATOM 637 C C . ILE A 1 83 ? -4.259 6.045 4.914 1.00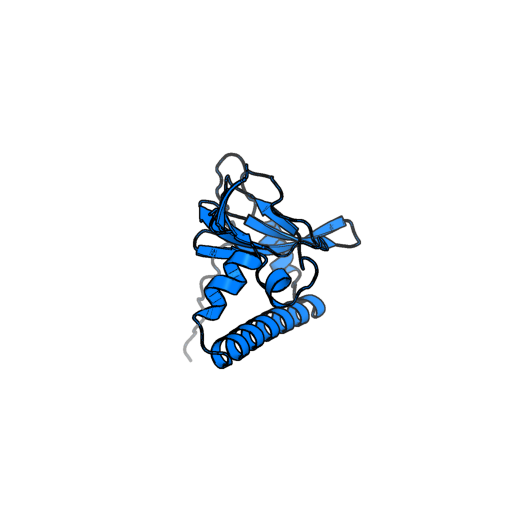 94.81 83 ILE A C 1
ATOM 639 O O . ILE A 1 83 ? -3.099 5.879 4.532 1.00 94.81 83 ILE A O 1
ATOM 643 N N . SER A 1 84 ? -4.778 7.247 5.150 1.00 93.38 84 SER A N 1
ATOM 644 C CA . SER A 1 84 ? -4.012 8.495 5.095 1.00 93.38 84 SER A CA 1
ATOM 645 C C . SER A 1 84 ? -3.021 8.620 6.255 1.00 93.38 84 SER A C 1
ATOM 647 O O . SER A 1 84 ? -3.244 8.061 7.330 1.00 93.38 84 SER A O 1
ATOM 649 N N . GLU A 1 85 ? -1.973 9.432 6.077 1.00 90.06 85 GLU A N 1
ATOM 650 C CA . GLU A 1 85 ? -1.057 9.789 7.171 1.00 90.06 85 GLU A CA 1
ATOM 651 C C . GLU A 1 85 ? -1.816 10.332 8.391 1.00 90.06 85 GLU A C 1
ATOM 653 O O . GLU A 1 85 ? -1.517 9.942 9.512 1.00 90.06 85 GLU A O 1
ATOM 658 N N . ALA A 1 86 ? -2.836 11.175 8.192 1.00 89.38 86 ALA A N 1
ATOM 659 C CA . ALA A 1 86 ? -3.620 11.738 9.292 1.00 89.38 86 ALA A CA 1
ATOM 660 C C . ALA A 1 86 ? -4.352 10.658 10.109 1.00 89.38 86 ALA A C 1
ATOM 662 O O . ALA A 1 86 ? -4.229 10.641 11.331 1.00 89.38 86 ALA A O 1
ATOM 663 N N . ALA A 1 87 ? -5.050 9.726 9.447 1.00 90.31 87 ALA A N 1
ATOM 664 C CA . ALA A 1 87 ? -5.703 8.609 10.138 1.00 90.31 87 ALA A CA 1
ATOM 665 C C . ALA A 1 87 ? -4.694 7.695 10.837 1.00 90.31 87 ALA A C 1
ATOM 667 O O . ALA A 1 87 ? -4.946 7.223 11.941 1.00 90.31 87 ALA A O 1
ATOM 668 N N . TYR A 1 88 ? -3.538 7.463 10.215 1.00 87.06 88 TYR A N 1
ATOM 669 C CA . TYR A 1 88 ? -2.475 6.692 10.840 1.00 87.06 88 TYR A CA 1
ATOM 670 C C . TYR A 1 88 ? -1.961 7.375 12.113 1.00 87.06 88 TYR A C 1
ATOM 672 O O . TYR A 1 88 ? -1.899 6.734 13.154 1.00 87.06 88 TYR A O 1
ATOM 680 N N . GLN A 1 89 ? -1.671 8.678 12.075 1.00 84.44 89 GLN A N 1
ATOM 681 C CA . GLN A 1 89 ? -1.235 9.429 13.258 1.00 84.44 89 GLN A CA 1
ATOM 682 C C . GLN A 1 89 ? -2.280 9.404 14.381 1.00 84.44 89 GLN A C 1
ATOM 684 O O . GLN A 1 89 ? -1.921 9.265 15.547 1.00 84.44 89 GLN A O 1
ATOM 689 N N . GLU A 1 90 ? -3.571 9.488 14.049 1.00 87.12 90 GLU A N 1
ATOM 690 C CA . GLU A 1 90 ? -4.645 9.346 15.036 1.00 87.12 90 GLU A CA 1
ATOM 691 C C . GLU A 1 90 ? -4.638 7.961 15.700 1.00 87.12 90 GLU A C 1
ATOM 693 O O . GLU A 1 90 ? -4.695 7.891 16.925 1.00 87.12 90 GLU A O 1
ATOM 698 N N . LEU A 1 91 ? -4.478 6.881 14.923 1.00 82.50 91 LEU A N 1
ATOM 699 C CA . LEU A 1 91 ? -4.351 5.514 15.452 1.00 82.50 91 LEU A CA 1
ATOM 700 C C . LEU A 1 91 ? -3.120 5.350 16.354 1.00 82.50 91 LEU A C 1
ATOM 702 O O . LEU A 1 91 ? -3.158 4.632 17.351 1.00 82.50 91 LEU A O 1
ATOM 706 N N . LEU A 1 92 ? -2.017 6.016 16.015 1.00 82.19 92 LEU A N 1
ATOM 707 C CA . LEU A 1 92 ? -0.780 5.931 16.784 1.00 82.19 92 LEU A CA 1
ATOM 708 C C . LEU A 1 92 ? -0.835 6.659 18.122 1.00 82.19 92 LEU A C 1
ATOM 710 O O . LEU A 1 92 ? -0.132 6.245 19.040 1.00 82.19 92 LEU A O 1
ATOM 714 N N . ASN A 1 93 ? -1.662 7.697 18.258 1.00 83.19 93 ASN A N 1
ATOM 715 C CA . ASN A 1 93 ? -1.808 8.428 19.521 1.00 83.19 93 ASN A CA 1
ATOM 716 C C . ASN A 1 93 ? -2.344 7.545 20.664 1.00 83.19 93 ASN A C 1
ATOM 718 O O . ASN A 1 93 ? -2.227 7.918 21.830 1.00 83.19 93 ASN A O 1
ATOM 722 N N . GLU A 1 94 ? -2.925 6.385 20.349 1.00 83.94 94 GLU A N 1
ATOM 723 C CA . GLU A 1 94 ? -3.380 5.403 21.337 1.00 83.94 94 GLU A CA 1
ATOM 724 C C . GLU A 1 94 ? -2.268 4.436 21.785 1.00 83.94 94 GLU A C 1
ATOM 726 O O . GLU A 1 94 ? -2.428 3.714 22.773 1.00 83.94 94 GLU A O 1
ATOM 731 N N . LEU A 1 95 ? -1.128 4.415 21.087 1.00 83.88 95 LEU A N 1
ATOM 732 C CA . LEU A 1 95 ? -0.000 3.542 21.393 1.00 83.88 95 LEU A CA 1
ATOM 733 C C . LEU A 1 95 ? 1.041 4.254 22.276 1.00 83.88 95 LEU A C 1
ATOM 735 O O . LEU A 1 95 ? 1.326 5.432 22.078 1.00 83.88 95 LEU A O 1
ATOM 739 N N . PRO A 1 96 ? 1.691 3.543 23.216 1.00 88.19 96 PRO A N 1
ATOM 740 C CA . PRO A 1 96 ? 2.842 4.084 23.935 1.00 88.19 96 PRO A CA 1
ATOM 741 C C . PRO A 1 96 ? 4.022 4.405 22.998 1.00 88.19 96 PRO A C 1
ATOM 743 O O . PRO A 1 96 ? 4.330 3.614 22.104 1.00 88.19 96 PRO A O 1
ATOM 746 N N . ASP A 1 97 ? 4.776 5.474 23.277 1.00 84.50 97 ASP A N 1
ATOM 747 C CA . ASP A 1 97 ? 5.920 5.934 22.457 1.00 84.50 97 ASP A CA 1
ATOM 748 C C . ASP A 1 97 ? 6.950 4.836 22.119 1.00 84.50 97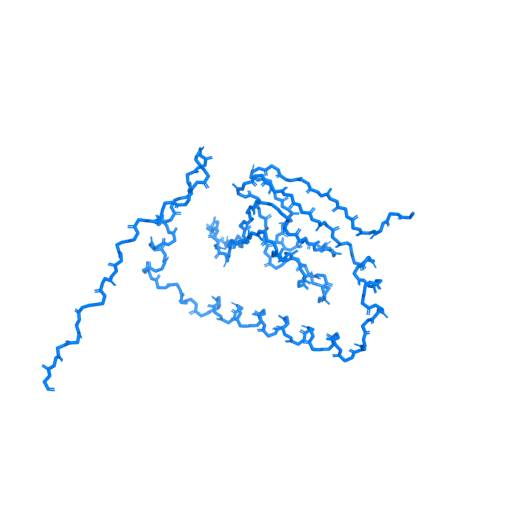 ASP A C 1
ATOM 750 O O . ASP A 1 97 ? 7.538 4.797 21.030 1.00 84.50 97 ASP A O 1
ATOM 754 N N . TRP A 1 98 ? 7.183 3.904 23.049 1.00 89.69 98 TRP A N 1
ATOM 755 C CA . TRP A 1 98 ? 8.134 2.811 22.845 1.00 89.69 98 TRP A CA 1
ATOM 756 C C . TRP A 1 98 ? 7.677 1.829 21.756 1.00 89.69 98 TRP A C 1
ATOM 758 O O . TRP A 1 98 ? 8.522 1.266 21.059 1.00 89.69 98 TRP A O 1
ATOM 768 N N . ALA A 1 99 ? 6.366 1.642 21.565 1.00 88.69 99 ALA A N 1
ATOM 769 C CA . ALA A 1 99 ? 5.824 0.720 20.570 1.00 88.69 99 ALA A CA 1
ATOM 770 C C . ALA A 1 99 ? 6.163 1.198 19.153 1.00 88.69 99 ALA A C 1
ATOM 772 O O . ALA A 1 99 ? 6.631 0.414 18.326 1.00 88.69 99 ALA A O 1
ATOM 773 N N . MET A 1 100 ? 6.045 2.506 18.908 1.00 82.88 100 MET A N 1
ATOM 774 C CA . MET A 1 100 ? 6.445 3.121 17.642 1.00 82.88 100 MET A CA 1
ATOM 775 C C . MET A 1 100 ? 7.934 2.921 17.349 1.00 82.88 100 MET A C 1
ATOM 777 O O . MET A 1 100 ? 8.321 2.593 16.227 1.00 82.88 100 MET A O 1
ATOM 781 N N . SER A 1 101 ? 8.776 3.053 18.375 1.00 85.50 101 SER A N 1
ATOM 782 C CA . SER A 1 101 ? 10.219 2.825 18.237 1.00 85.50 101 SER A CA 1
ATOM 783 C C . SER A 1 101 ? 10.535 1.385 17.812 1.00 85.50 101 SER A C 1
ATOM 785 O O . SER A 1 101 ? 11.410 1.166 16.969 1.00 85.50 101 SER A O 1
ATOM 787 N N . VAL A 1 102 ? 9.801 0.401 18.345 1.00 89.31 102 VAL A N 1
ATOM 788 C CA . VAL A 1 102 ? 9.934 -1.012 17.953 1.00 89.31 102 VAL A CA 1
ATOM 789 C C . VAL A 1 102 ? 9.459 -1.229 16.515 1.00 89.31 102 VAL A C 1
ATOM 791 O O . VAL A 1 102 ? 10.210 -1.800 15.723 1.00 89.31 102 VAL A O 1
ATOM 794 N N . ILE A 1 103 ? 8.269 -0.733 16.155 1.00 87.88 103 ILE A N 1
ATOM 795 C CA . ILE A 1 103 ? 7.695 -0.860 14.803 1.00 87.88 103 ILE A CA 1
ATOM 796 C C . ILE A 1 103 ? 8.660 -0.293 13.759 1.00 87.88 103 ILE A C 1
ATOM 798 O O . ILE A 1 103 ? 9.037 -0.994 12.818 1.00 87.88 103 ILE A O 1
ATOM 802 N N . LYS A 1 104 ? 9.147 0.936 13.967 1.00 84.69 104 LYS A N 1
ATOM 803 C CA . LYS A 1 104 ? 10.113 1.574 13.067 1.00 84.69 104 LYS A CA 1
ATOM 804 C C . LYS A 1 104 ? 11.401 0.759 12.935 1.00 84.69 104 LYS A C 1
ATOM 806 O O . LYS A 1 104 ? 11.892 0.563 11.827 1.00 84.69 104 LYS A O 1
ATOM 811 N N . SER A 1 105 ? 11.928 0.223 14.043 1.00 86.94 105 SER A N 1
ATOM 812 C CA . SER A 1 105 ? 13.138 -0.609 14.002 1.00 86.94 105 SER A CA 1
ATOM 813 C C . SER A 1 105 ? 12.947 -1.888 13.182 1.00 86.94 105 SER A C 1
ATOM 815 O O . SER A 1 105 ? 13.862 -2.281 12.459 1.00 86.94 105 SER A O 1
ATOM 817 N N . LEU A 1 106 ? 11.783 -2.539 13.275 1.00 88.50 106 LEU A N 1
ATOM 818 C CA . LEU A 1 106 ? 11.479 -3.748 12.504 1.00 88.50 106 LEU A CA 1
ATOM 819 C C . LEU A 1 106 ? 11.352 -3.448 11.011 1.00 88.50 106 LEU A C 1
ATOM 821 O O . LEU A 1 106 ? 11.948 -4.148 10.192 1.00 88.50 106 LEU A O 1
ATOM 825 N N . ILE A 1 107 ? 10.643 -2.375 10.672 1.00 85.81 107 ILE A N 1
ATOM 826 C CA . ILE A 1 107 ? 10.439 -1.933 9.292 1.00 85.81 107 ILE A CA 1
ATOM 827 C C . ILE A 1 107 ? 11.773 -1.574 8.628 1.00 85.81 107 ILE A C 1
ATOM 829 O O . ILE A 1 107 ? 12.063 -2.051 7.528 1.00 85.81 107 ILE A O 1
ATOM 833 N N . ASP A 1 108 ? 12.623 -0.817 9.326 1.00 85.00 108 ASP A N 1
ATOM 834 C CA . ASP A 1 108 ? 13.959 -0.455 8.848 1.00 85.00 108 ASP A CA 1
ATOM 835 C C . ASP A 1 108 ? 14.850 -1.685 8.632 1.00 85.00 108 ASP A C 1
ATOM 837 O O . ASP A 1 108 ? 15.620 -1.737 7.671 1.00 85.00 108 ASP A O 1
ATOM 841 N N . ARG A 1 109 ? 14.779 -2.684 9.524 1.00 85.12 109 ARG A N 1
ATOM 842 C CA . ARG A 1 109 ? 15.549 -3.932 9.387 1.00 85.12 109 ARG A CA 1
ATOM 843 C C . ARG A 1 109 ? 15.074 -4.750 8.197 1.00 85.12 109 ARG A C 1
ATOM 845 O O . ARG A 1 109 ? 15.916 -5.201 7.428 1.00 85.12 109 ARG A O 1
ATOM 852 N N . LEU A 1 110 ? 13.763 -4.915 8.031 1.00 82.88 110 LEU A N 1
ATOM 853 C CA . LEU A 1 110 ? 13.191 -5.649 6.903 1.00 82.88 110 LEU A CA 1
ATOM 854 C C . LEU A 1 110 ? 13.625 -5.020 5.575 1.00 82.88 110 LEU A C 1
ATOM 856 O O . LEU A 1 110 ? 14.136 -5.713 4.698 1.00 82.88 110 LEU A O 1
ATOM 860 N N . HIS A 1 111 ? 13.528 -3.693 5.472 1.00 78.56 111 HIS A N 1
ATOM 861 C CA . HIS A 1 111 ? 13.959 -2.971 4.279 1.00 78.56 111 HIS A CA 1
ATOM 862 C C . HIS A 1 111 ? 15.456 -3.117 4.025 1.00 78.56 111 HIS A C 1
ATOM 864 O 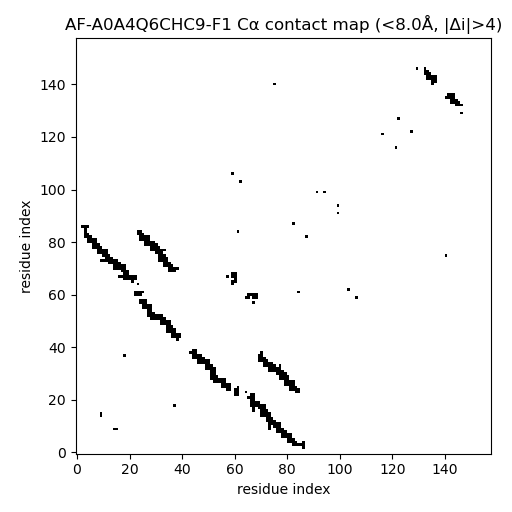O . HIS A 1 111 ? 15.852 -3.452 2.913 1.00 78.56 111 HIS A O 1
ATOM 870 N N . LYS A 1 112 ? 16.308 -2.942 5.042 1.00 80.94 112 LYS A N 1
ATOM 871 C CA . LYS A 1 112 ? 17.760 -3.134 4.885 1.00 80.94 112 LYS A CA 1
ATOM 872 C C . LYS A 1 112 ? 18.110 -4.545 4.417 1.00 80.94 112 LYS A C 1
ATOM 874 O O . LYS A 1 112 ? 18.961 -4.686 3.544 1.00 80.94 112 LYS A O 1
ATOM 879 N N . THR A 1 113 ? 17.462 -5.570 4.966 1.00 75.56 113 THR A N 1
ATOM 880 C CA . THR A 1 113 ? 17.665 -6.961 4.543 1.00 75.56 113 THR A CA 1
ATOM 881 C C . THR A 1 113 ? 17.269 -7.155 3.081 1.00 75.56 113 THR A C 1
ATOM 883 O O . THR A 1 113 ? 18.068 -7.677 2.305 1.00 75.56 113 THR A O 1
ATOM 886 N N . ASN A 1 114 ? 16.101 -6.652 2.676 1.00 74.69 114 ASN A N 1
ATOM 887 C CA . ASN A 1 114 ? 15.639 -6.730 1.288 1.00 74.69 114 ASN A CA 1
ATOM 888 C C . ASN A 1 114 ? 16.579 -5.980 0.324 1.00 74.69 114 ASN A C 1
ATOM 890 O O . ASN A 1 114 ? 16.895 -6.482 -0.755 1.00 74.69 114 ASN A O 1
ATOM 894 N N . GLU A 1 115 ? 17.111 -4.821 0.727 1.00 74.56 115 GLU A N 1
ATOM 895 C CA . GLU A 1 115 ? 18.105 -4.072 -0.053 1.00 74.56 115 GLU A CA 1
ATOM 896 C C . GLU A 1 115 ? 19.428 -4.837 -0.216 1.00 74.56 115 GLU A C 1
ATOM 898 O O 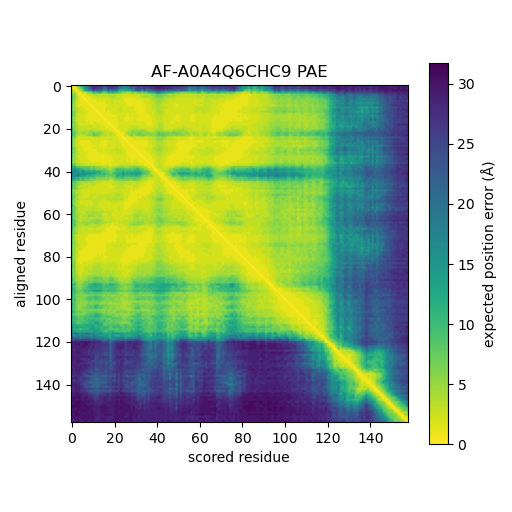. GLU A 1 115 ? 20.027 -4.807 -1.293 1.00 74.56 115 GLU A O 1
ATOM 903 N N . ILE A 1 116 ? 19.904 -5.510 0.838 1.00 74.44 116 ILE A N 1
ATOM 904 C CA . ILE A 1 116 ? 21.141 -6.307 0.801 1.00 74.44 116 ILE A CA 1
ATOM 905 C C . ILE A 1 116 ? 20.972 -7.501 -0.137 1.00 74.44 116 ILE A C 1
ATOM 907 O O . ILE A 1 116 ? 21.833 -7.727 -0.988 1.00 74.44 116 ILE A O 1
ATOM 911 N N . ILE A 1 117 ? 19.849 -8.218 -0.032 1.00 70.88 117 ILE A N 1
ATOM 912 C CA . ILE A 1 117 ? 19.519 -9.330 -0.932 1.00 70.88 117 ILE A CA 1
ATOM 913 C C . ILE A 1 117 ? 19.482 -8.832 -2.385 1.00 70.88 117 ILE A C 1
ATOM 915 O O . ILE A 1 117 ? 20.090 -9.452 -3.260 1.00 70.88 117 ILE A O 1
ATOM 919 N N . ARG A 1 118 ? 18.883 -7.657 -2.640 1.00 63.34 118 ARG A N 1
ATOM 920 C CA . ARG A 1 118 ? 18.848 -7.057 -3.984 1.00 63.34 118 ARG A CA 1
ATOM 921 C C . ARG A 1 118 ? 20.243 -6.725 -4.519 1.00 63.34 118 ARG A C 1
ATOM 923 O O . ARG A 1 118 ? 20.569 -7.074 -5.652 1.00 63.34 118 ARG A O 1
ATOM 930 N N . LYS A 1 119 ? 21.077 -6.048 -3.723 1.00 63.47 119 LYS A N 1
ATOM 931 C CA . LYS A 1 119 ? 22.440 -5.653 -4.132 1.00 63.47 119 LYS A CA 1
ATOM 932 C C . LYS A 1 119 ? 23.366 -6.857 -4.329 1.00 63.47 119 LYS A C 1
ATOM 934 O O . LYS A 1 119 ? 24.335 -6.749 -5.074 1.00 63.47 119 LYS A O 1
ATOM 939 N N . GLY A 1 120 ? 23.054 -7.992 -3.704 1.00 56.69 120 GLY A N 1
ATOM 940 C CA . GLY A 1 120 ? 23.835 -9.222 -3.784 1.00 56.69 120 GLY A CA 1
ATOM 941 C C . GLY A 1 120 ? 23.709 -10.023 -5.085 1.00 56.69 120 GLY A C 1
ATOM 942 O O . GLY A 1 120 ? 24.487 -10.956 -5.245 1.00 56.69 120 GLY A O 1
ATOM 943 N N . ARG A 1 121 ? 22.774 -9.709 -6.007 1.00 48.84 121 ARG A N 1
ATOM 944 C CA . ARG A 1 121 ? 22.491 -10.523 -7.220 1.00 48.84 121 ARG A CA 1
ATOM 945 C C . ARG A 1 121 ? 22.545 -12.038 -6.939 1.00 48.84 121 ARG A C 1
ATOM 947 O O . ARG A 1 121 ? 23.166 -12.784 -7.688 1.00 48.84 121 ARG A O 1
ATOM 954 N N . ILE A 1 122 ? 21.849 -12.515 -5.907 1.00 49.91 122 ILE A N 1
ATOM 955 C CA . ILE A 1 122 ? 21.436 -13.926 -5.872 1.00 49.91 122 ILE A CA 1
ATOM 956 C C . ILE A 1 122 ? 20.060 -13.993 -6.525 1.00 49.91 122 ILE A C 1
ATOM 958 O O . ILE A 1 122 ? 19.046 -14.231 -5.888 1.00 49.91 122 ILE A O 1
ATOM 962 N N . VAL A 1 123 ? 20.027 -13.724 -7.825 1.00 51.44 123 VAL A N 1
ATOM 963 C CA . VAL A 1 123 ? 19.089 -14.451 -8.667 1.00 51.44 123 VAL A CA 1
ATOM 964 C C . VAL A 1 123 ? 19.991 -15.428 -9.383 1.00 51.44 123 VAL A C 1
ATOM 966 O O . VAL A 1 123 ? 20.698 -15.046 -10.320 1.00 51.44 123 VAL A O 1
ATOM 969 N N . SER A 1 124 ? 20.077 -16.653 -8.859 1.00 51.75 124 SER A N 1
ATOM 970 C CA . SER A 1 124 ? 20.684 -17.725 -9.636 1.00 51.75 124 SER A CA 1
ATOM 971 C C . SER A 1 124 ? 19.998 -17.724 -11.010 1.00 51.75 124 SER A C 1
ATOM 973 O O . SER A 1 124 ? 18.802 -17.424 -11.102 1.00 51.75 124 SER A O 1
ATOM 975 N N . PRO A 1 125 ? 20.715 -18.025 -12.102 1.00 50.19 125 PRO A N 1
ATOM 976 C CA . PRO A 1 125 ? 20.082 -18.247 -13.401 1.00 50.19 125 PRO A CA 1
ATOM 977 C C . PRO A 1 125 ? 18.890 -19.216 -13.321 1.00 50.19 125 PRO A C 1
ATOM 979 O O . PRO A 1 125 ? 17.989 -19.148 -14.149 1.00 50.19 125 PRO A O 1
ATOM 982 N N . ASP A 1 126 ? 18.879 -20.078 -12.303 1.00 54.28 126 ASP A N 1
ATOM 983 C CA . ASP A 1 126 ? 17.812 -21.026 -12.005 1.00 54.28 126 ASP A CA 1
ATOM 984 C C . ASP A 1 126 ? 16.550 -20.351 -11.439 1.00 54.28 126 ASP A C 1
ATOM 986 O O . ASP A 1 126 ? 15.474 -20.607 -11.962 1.00 54.28 126 ASP A O 1
ATOM 990 N N . LEU A 1 127 ? 16.665 -19.405 -10.495 1.00 53.22 127 LEU A N 1
ATOM 991 C CA . LEU A 1 127 ? 15.511 -18.652 -9.971 1.00 53.22 127 LEU A CA 1
ATOM 992 C C . LEU A 1 127 ? 14.901 -17.716 -11.031 1.00 53.22 127 LEU A C 1
ATOM 994 O O . LEU A 1 127 ? 13.696 -17.492 -11.051 1.00 53.22 127 LEU A O 1
ATOM 998 N N . ARG A 1 128 ? 15.722 -17.193 -11.954 1.00 49.78 128 ARG A N 1
ATOM 999 C CA . ARG A 1 128 ? 15.238 -16.456 -13.139 1.00 49.78 128 ARG A CA 1
ATOM 1000 C C . ARG A 1 128 ? 14.343 -17.333 -14.013 1.00 49.78 128 ARG A C 1
ATOM 1002 O O . ARG A 1 128 ? 13.256 -16.899 -14.366 1.00 49.78 128 ARG A O 1
ATOM 1009 N N . ARG A 1 129 ? 14.778 -18.566 -14.297 1.00 52.72 129 ARG A N 1
ATOM 1010 C CA . ARG A 1 129 ? 13.987 -19.545 -15.057 1.00 52.72 129 ARG A CA 1
ATOM 1011 C C . ARG A 1 129 ? 12.710 -19.954 -14.324 1.00 52.72 129 ARG A C 1
ATOM 1013 O O . ARG A 1 129 ? 11.703 -20.183 -14.973 1.00 52.72 129 ARG A O 1
ATOM 1020 N N . GLU A 1 130 ? 12.743 -20.024 -12.998 1.00 53.53 130 GLU A N 1
ATOM 1021 C CA . GLU A 1 130 ? 11.587 -20.384 -12.168 1.00 53.53 130 GLU A CA 1
ATOM 1022 C C . GLU A 1 130 ? 10.525 -19.270 -12.135 1.00 53.53 130 GLU A C 1
ATOM 1024 O O . GLU A 1 130 ? 9.335 -19.538 -12.286 1.00 53.53 130 GLU A O 1
ATOM 1029 N N . ILE A 1 131 ? 10.958 -18.005 -12.060 1.00 50.72 131 ILE A N 1
ATOM 1030 C CA . ILE A 1 131 ? 10.075 -16.832 -12.161 1.00 50.72 131 ILE A CA 1
ATOM 1031 C C . ILE A 1 131 ? 9.517 -16.684 -13.585 1.00 50.72 131 ILE A C 1
ATOM 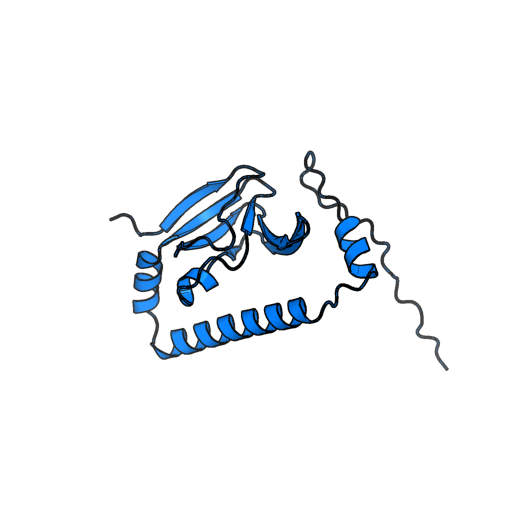1033 O O . ILE A 1 131 ? 8.339 -16.390 -13.744 1.00 50.72 131 ILE A O 1
ATOM 1037 N N . GLU A 1 132 ? 10.329 -16.923 -14.621 1.00 50.53 132 GLU A N 1
ATOM 1038 C CA . GLU A 1 132 ? 9.881 -16.908 -16.025 1.00 50.53 132 GLU A CA 1
ATOM 1039 C C . GLU A 1 132 ? 8.928 -18.070 -16.359 1.00 50.53 132 GLU A C 1
ATOM 1041 O O . GLU A 1 132 ? 8.060 -17.913 -17.210 1.00 50.53 132 GLU A O 1
ATOM 1046 N N . ALA A 1 133 ? 9.059 -19.218 -15.686 1.00 49.81 133 ALA A N 1
ATOM 1047 C CA . ALA A 1 133 ? 8.165 -20.370 -15.841 1.00 49.81 133 ALA A CA 1
ATOM 1048 C C . ALA A 1 133 ? 6.844 -20.227 -15.069 1.00 49.81 133 ALA A C 1
ATOM 1050 O O . ALA A 1 133 ? 5.924 -21.022 -15.267 1.00 49.81 133 ALA A O 1
ATOM 1051 N N . THR A 1 134 ? 6.749 -19.228 -14.190 1.00 52.31 134 THR A N 1
ATOM 1052 C CA . THR A 1 134 ? 5.516 -18.879 -13.491 1.00 52.31 134 THR A CA 1
ATOM 1053 C C . THR A 1 134 ? 4.695 -17.943 -14.380 1.00 52.31 134 THR A C 1
ATOM 1055 O O . THR A 1 134 ? 4.696 -16.724 -14.204 1.00 52.31 134 THR A O 1
ATOM 1058 N N . GLU A 1 135 ? 4.013 -18.500 -15.379 1.00 49.31 135 GLU A N 1
ATOM 1059 C CA . GLU A 1 135 ? 3.078 -17.724 -16.194 1.00 49.31 135 GLU A CA 1
ATOM 1060 C C . GLU A 1 135 ? 1.784 -17.476 -15.404 1.00 49.31 135 GLU A C 1
ATOM 1062 O O . GLU A 1 135 ? 1.120 -18.396 -14.920 1.00 49.31 135 GLU A O 1
ATOM 1067 N N . PHE A 1 136 ? 1.436 -16.198 -15.249 1.00 51.72 136 PHE A N 1
ATOM 1068 C CA . PHE A 1 136 ? 0.097 -15.792 -14.842 1.00 51.72 136 PHE A CA 1
ATOM 1069 C C . PHE A 1 136 ? -0.805 -15.886 -16.069 1.00 51.72 136 PHE A C 1
ATOM 1071 O O . PHE A 1 136 ? -0.589 -15.151 -17.034 1.00 51.72 136 PHE A O 1
ATOM 1078 N N . ASP A 1 137 ? -1.796 -16.774 -16.032 1.00 52.47 137 ASP A N 1
ATOM 1079 C CA . ASP A 1 137 ? -2.832 -16.832 -17.057 1.00 52.47 137 ASP A CA 1
ATOM 1080 C C . ASP A 1 137 ? -3.881 -15.739 -16.769 1.00 52.47 137 ASP A C 1
ATOM 1082 O O . ASP A 1 137 ? -4.645 -15.855 -15.800 1.00 52.47 137 ASP A O 1
ATOM 1086 N N . PRO A 1 138 ? -3.935 -14.665 -17.581 1.00 40.62 138 PRO A N 1
ATOM 1087 C CA . PRO A 1 138 ? -4.824 -13.538 -17.333 1.00 40.62 138 PRO A CA 1
ATOM 1088 C C . PRO A 1 138 ? -6.306 -13.878 -17.538 1.00 40.62 138 PRO A C 1
ATOM 1090 O O . PRO A 1 138 ? -7.151 -13.160 -17.003 1.00 40.62 138 PRO A O 1
ATOM 1093 N N . ASP A 1 139 ? -6.632 -14.954 -18.261 1.00 45.00 139 ASP A N 1
ATOM 1094 C CA . ASP A 1 139 ? -8.019 -15.355 -18.521 1.00 45.00 139 ASP A CA 1
ATOM 1095 C C . ASP A 1 139 ? -8.593 -16.203 -17.376 1.00 45.00 139 ASP A C 1
ATOM 1097 O O . ASP A 1 139 ? -9.785 -16.118 -17.069 1.00 45.00 139 ASP A O 1
ATOM 1101 N N . SER A 1 140 ? -7.757 -17.011 -16.718 1.00 48.56 140 SER A N 1
ATOM 1102 C CA . SER A 1 140 ? -8.179 -17.869 -15.601 1.00 48.56 140 SER A CA 1
ATOM 1103 C C . SER A 1 140 ? -7.848 -17.303 -14.217 1.00 48.56 140 SER A C 1
ATOM 1105 O O . SER A 1 140 ? -8.386 -17.787 -13.219 1.00 48.56 140 SER A O 1
ATOM 1107 N N . GLY A 1 141 ? -6.969 -16.298 -14.130 1.00 44.84 141 GLY A N 1
ATOM 1108 C CA . GLY A 1 141 ? -6.487 -15.741 -12.864 1.00 44.84 141 GLY A CA 1
ATOM 1109 C C . GLY A 1 141 ? -5.675 -16.736 -12.030 1.00 44.84 141 GLY A C 1
ATOM 1110 O O . GLY A 1 141 ? -5.470 -16.510 -10.836 1.00 44.84 141 GLY A O 1
ATOM 1111 N N . THR A 1 142 ? -5.237 -17.847 -12.631 1.00 39.66 142 THR A N 1
ATOM 1112 C CA . THR A 1 142 ? -4.435 -18.869 -11.957 1.00 39.66 142 THR A CA 1
ATOM 1113 C C . THR A 1 142 ? -2.956 -18.726 -12.283 1.00 39.66 142 THR A C 1
ATOM 1115 O O . THR A 1 142 ? -2.561 -18.356 -13.386 1.00 39.66 142 THR A O 1
ATOM 1118 N N . ILE A 1 143 ? -2.131 -19.014 -11.277 1.00 49.16 143 ILE A N 1
ATOM 1119 C CA . ILE A 1 143 ? -0.686 -19.140 -11.425 1.00 49.16 143 ILE A CA 1
ATOM 1120 C C . ILE A 1 143 ? -0.407 -20.612 -11.727 1.00 49.16 143 ILE A C 1
ATOM 1122 O O . ILE A 1 143 ? -0.656 -21.467 -10.873 1.00 49.16 143 ILE A O 1
ATOM 1126 N N . THR A 1 144 ? 0.075 -20.928 -12.929 1.00 48.69 144 THR A N 1
ATOM 1127 C CA . THR A 1 144 ? 0.493 -22.296 -13.251 1.00 48.69 144 THR A CA 1
ATOM 1128 C C . THR A 1 144 ? 1.941 -22.492 -12.827 1.00 48.69 144 THR A C 1
ATOM 1130 O O . THR A 1 144 ? 2.862 -22.016 -13.487 1.00 48.69 144 THR A O 1
ATOM 1133 N N . ASP A 1 145 ? 2.143 -23.196 -11.716 1.00 43.19 145 ASP A N 1
ATOM 1134 C CA . ASP A 1 145 ? 3.466 -23.662 -11.313 1.00 43.19 145 ASP A CA 1
ATOM 1135 C C . ASP A 1 145 ? 3.816 -24.928 -12.111 1.00 43.19 145 ASP A C 1
ATOM 1137 O O . ASP A 1 145 ? 3.214 -25.989 -11.931 1.00 43.19 145 ASP A O 1
ATOM 1141 N N . SER A 1 146 ? 4.752 -24.796 -13.051 1.00 44.31 146 SER A N 1
ATOM 1142 C CA . SER A 1 146 ? 5.223 -25.903 -13.895 1.00 44.31 146 SER A CA 1
ATOM 1143 C C . SER A 1 146 ? 6.414 -26.652 -13.289 1.00 44.31 146 SER A C 1
ATOM 1145 O O . SER A 1 146 ? 6.976 -27.529 -13.952 1.00 44.31 146 SER A O 1
ATOM 1147 N N . THR A 1 147 ? 6.867 -26.306 -12.079 1.00 42.81 147 THR A N 1
ATOM 1148 C CA . THR A 1 147 ? 8.067 -26.930 -11.516 1.00 42.81 147 THR A CA 1
ATOM 1149 C C . THR A 1 147 ? 7.798 -28.381 -11.091 1.00 42.81 147 THR A C 1
ATOM 1151 O O . THR A 1 147 ? 6.886 -28.660 -10.309 1.00 42.81 147 THR A O 1
ATOM 1154 N N . PRO A 1 148 ? 8.575 -29.370 -11.579 1.00 34.53 148 PRO A N 1
ATOM 1155 C CA . PRO A 1 148 ? 8.522 -30.711 -11.024 1.00 34.53 148 PRO A CA 1
ATOM 1156 C C . PRO A 1 148 ? 9.085 -30.649 -9.606 1.00 34.53 148 PRO A C 1
ATOM 1158 O O . PRO A 1 148 ? 10.243 -30.274 -9.420 1.00 34.53 148 PRO A O 1
ATOM 1161 N N . PHE A 1 149 ? 8.288 -31.052 -8.615 1.00 36.19 149 PHE A N 1
ATOM 1162 C CA . PHE A 1 149 ? 8.774 -31.349 -7.269 1.00 36.19 149 PHE A CA 1
ATOM 1163 C C . PHE A 1 149 ? 10.044 -32.206 -7.381 1.00 36.19 149 PHE A C 1
ATOM 1165 O O . PHE A 1 149 ? 9.981 -33.363 -7.802 1.00 36.19 149 PHE A O 1
ATOM 1172 N N . LEU A 1 150 ? 11.199 -31.661 -6.990 1.00 31.98 150 LEU A N 1
ATOM 1173 C CA . LEU A 1 150 ? 12.357 -32.485 -6.670 1.00 31.98 150 LEU A CA 1
ATOM 1174 C C . LEU A 1 150 ? 11.965 -33.319 -5.448 1.00 31.98 150 LEU A C 1
ATOM 1176 O O . LEU A 1 150 ? 12.042 -32.860 -4.310 1.00 31.98 150 LEU A O 1
ATOM 1180 N N . THR A 1 151 ? 11.495 -34.543 -5.684 1.00 31.22 151 THR A N 1
ATOM 1181 C CA . THR A 1 151 ? 11.370 -35.554 -4.639 1.00 31.22 151 THR A CA 1
ATOM 1182 C C . THR A 1 151 ? 12.752 -35.766 -4.044 1.00 31.22 151 THR A C 1
ATOM 1184 O O . THR A 1 151 ? 13.649 -36.296 -4.701 1.00 31.22 151 THR A O 1
ATOM 1187 N N . SER A 1 152 ? 12.929 -35.343 -2.796 1.00 35.78 152 SER A N 1
ATOM 1188 C CA . SER A 1 152 ? 14.037 -35.777 -1.963 1.00 35.78 152 SER A CA 1
ATOM 1189 C C . SER A 1 152 ? 13.974 -37.302 -1.847 1.00 35.78 152 SER A C 1
ATOM 1191 O O . SER A 1 152 ? 13.105 -37.882 -1.201 1.00 35.78 152 SER A O 1
ATOM 1193 N N . SER A 1 153 ? 14.873 -37.984 -2.542 1.00 39.88 153 SER A N 1
ATOM 1194 C CA . SER A 1 153 ? 15.088 -39.424 -2.420 1.00 39.88 153 SER A CA 1
ATOM 1195 C C . SER A 1 153 ? 16.586 -39.658 -2.531 1.00 39.88 153 SER A C 1
ATOM 1197 O O . SER A 1 153 ? 17.146 -39.638 -3.621 1.00 39.88 153 SER A O 1
ATOM 1199 N N . GLY A 1 154 ? 17.235 -39.771 -1.375 1.00 33.50 154 GLY A N 1
ATOM 1200 C CA . GLY A 1 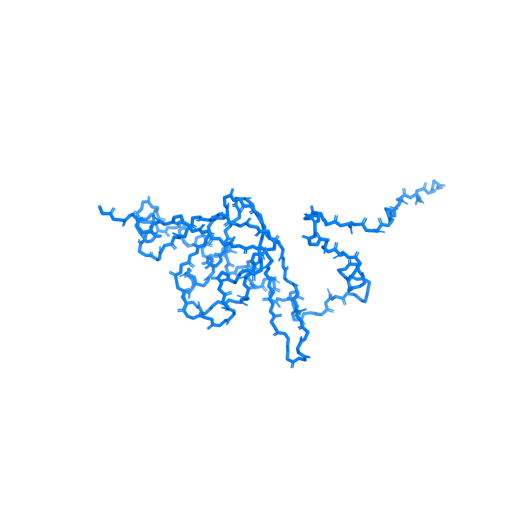154 ? 18.681 -39.943 -1.269 1.00 33.50 154 GLY A CA 1
ATOM 1201 C C . GLY A 1 154 ? 19.187 -39.865 0.170 1.00 33.50 154 GLY A C 1
ATOM 1202 O O . GLY A 1 154 ? 20.165 -39.178 0.433 1.00 33.50 154 GLY A O 1
ATOM 1203 N N . LEU A 1 155 ? 18.490 -40.512 1.109 1.00 35.59 155 LEU A N 1
ATOM 1204 C CA . LEU A 1 155 ? 19.147 -41.065 2.292 1.00 35.59 155 LEU A CA 1
ATOM 1205 C C . LEU A 1 155 ? 19.436 -42.524 1.936 1.00 35.59 155 LEU A C 1
ATOM 1207 O O . LEU A 1 155 ? 18.561 -43.374 2.076 1.00 35.59 155 LEU A O 1
ATOM 1211 N N . GLU A 1 156 ? 20.617 -42.777 1.378 1.00 37.50 156 GLU A N 1
ATOM 1212 C CA . GLU A 1 156 ? 21.201 -44.114 1.422 1.00 37.50 156 GLU A CA 1
ATOM 1213 C C . GLU A 1 156 ? 21.826 -44.277 2.809 1.00 37.50 156 GLU A C 1
ATOM 1215 O O . GLU A 1 156 ? 22.641 -43.460 3.245 1.00 37.50 156 GLU A O 1
ATOM 1220 N N . GLU A 1 157 ? 21.332 -45.287 3.520 1.00 39.31 157 GLU A N 1
ATOM 1221 C CA . GLU A 1 157 ? 21.989 -45.890 4.670 1.00 39.31 157 GLU A CA 1
ATOM 1222 C C . GLU A 1 157 ? 23.350 -46.446 4.232 1.00 39.31 157 GLU A C 1
ATOM 1224 O O . GLU A 1 157 ? 23.418 -47.169 3.241 1.00 39.31 157 GLU A O 1
ATOM 1229 N N . ASP A 1 158 ? 24.396 -46.121 4.990 1.00 39.25 158 ASP A N 1
ATOM 1230 C CA . ASP A 1 158 ? 25.502 -47.026 5.336 1.00 39.25 158 ASP A CA 1
ATOM 1231 C C . ASP A 1 158 ? 26.229 -46.501 6.590 1.00 39.25 158 ASP A C 1
ATOM 1233 O O . ASP A 1 158 ? 26.510 -45.278 6.665 1.00 39.25 158 ASP A O 1
#

Mean predicted aligned error: 12.27 Å

pLDDT: mean 77.93, std 20.64, range [31.22, 98.62]

Secondary structure (DSSP, 8-state):
---SEEEEEE-TT-EEE-TT----EEEEEEESEEEEEEE-TTS-EEEEEEEETT-EESHHHHHHT---SSEEEESS-EEEEEEEHHHHHHHHTTS-HHHHHHHHHHHHHHHHHHHHHHHTT---HHHHHHHHT-EEETTTTEEE--------------

Nearest PDB structures (foldseek):
  4cyd-assembly2_A  TM=8.303E-01  e=1.637E-10  Corynebacterium glutamicum
  3i54-assembly2_C  TM=7.730E-01  e=1.381E-10  Mycobacterium tuberculosis
  4cyd-assembly1_D  TM=7.807E-01  e=6.051E-10  Corynebacterium glutamicum
  6hyq-assembly4_D  TM=7.779E-01  e=1.832E-08  Trypanosoma cruzi
  6hyq-assembly3_C  TM=7.927E-01  e=2.172E-08  Trypanosoma cruzi

Sequence (158 aa):
KSNGIELVYFESGEVLFHENEESYHFFVIQEGSVEVFKDGDDGVRLPLTVVSEGSALGEFAMINRAPRSATARAITPVRAAKISEAAYQELLNELPDWAMSVIKSLIDRLHKTNEIIRKGRIVSPDLRREIEATEFDPDSGTITDSTPFLTSSGLEED